Protein AF-A0A2P6SIG0-F1 (afdb_monomer)

Foldseek 3Di:
DCVLVVVCVVCVVDDDDDDDPCVVDNCDDPQQPPWDWDDDPNDTPDIRTHCVSPDDDDD

Organism: Rosa chinensis (NCBI:txid74649)

Secondary structure (DSSP, 8-state):
--HHHHHHHH-TTSPP----HHHHSTT--GGG-S-EEEEETTEEEEEE-TGGGS-----

Structure (mmCIF, N/CA/C/O backbone):
data_AF-A0A2P6SIG0-F1
#
_entry.id   AF-A0A2P6SIG0-F1
#
loop_
_atom_site.group_PDB
_atom_site.id
_atom_site.type_symbol
_atom_site.label_atom_id
_atom_site.label_alt_id
_atom_site.label_comp_id
_atom_site.label_asym_id
_atom_site.label_entity_id
_atom_site.label_seq_id
_atom_site.pdbx_PDB_ins_code
_atom_site.Cartn_x
_atom_site.Cartn_y
_atom_site.Cartn_z
_atom_site.occupancy
_atom_site.B_iso_or_equiv
_atom_site.auth_seq_id
_atom_site.auth_comp_id
_atom_site.auth_asym_id
_atom_site.auth_atom_id
_atom_site.pdbx_PDB_model_num
ATOM 1 N N . MET A 1 1 ? -6.143 10.597 -7.148 1.00 58.47 1 MET A N 1
ATOM 2 C CA . MET A 1 1 ? -5.978 9.621 -6.043 1.00 58.47 1 MET A CA 1
ATOM 3 C C . MET A 1 1 ? -6.706 10.122 -4.789 1.00 58.47 1 MET A C 1
ATOM 5 O O . MET A 1 1 ? -6.130 10.115 -3.716 1.00 58.47 1 MET A O 1
ATOM 9 N N . GLN A 1 2 ? -7.960 10.573 -4.917 1.00 76.88 2 GLN A N 1
ATOM 10 C CA . GLN A 1 2 ? -8.725 11.131 -3.788 1.00 76.88 2 GLN A CA 1
ATOM 11 C C . GLN A 1 2 ? -9.392 10.021 -2.957 1.00 76.88 2 GLN A C 1
ATOM 13 O O . GLN A 1 2 ? -9.452 10.096 -1.740 1.00 76.88 2 GLN A O 1
ATOM 18 N N . CYS A 1 3 ? -9.792 8.926 -3.614 1.00 87.94 3 CYS A N 1
ATOM 19 C CA . CYS A 1 3 ? -10.584 7.861 -2.999 1.00 87.94 3 CYS A CA 1
ATOM 20 C C . CYS A 1 3 ? -9.948 7.235 -1.750 1.00 87.94 3 CYS A C 1
ATOM 22 O O . CYS A 1 3 ? -10.650 6.976 -0.781 1.00 87.94 3 CYS A O 1
ATOM 24 N N . LEU A 1 4 ? -8.633 6.989 -1.743 1.00 90.50 4 LEU A N 1
ATOM 25 C CA . LEU A 1 4 ? -7.955 6.427 -0.570 1.00 90.50 4 LEU A CA 1
ATOM 26 C C . LEU A 1 4 ? -7.861 7.434 0.582 1.00 90.50 4 LEU A C 1
ATOM 28 O O . LEU A 1 4 ? -7.872 7.022 1.736 1.00 90.50 4 LEU A O 1
ATOM 32 N N . GLU A 1 5 ? -7.786 8.729 0.280 1.00 92.88 5 GLU A N 1
ATOM 33 C CA . GLU A 1 5 ? -7.784 9.792 1.289 1.00 92.88 5 GLU A CA 1
ATOM 34 C C . GLU A 1 5 ? -9.184 9.922 1.912 1.00 92.88 5 GLU A C 1
ATOM 36 O O . GLU A 1 5 ? -9.309 9.896 3.135 1.00 9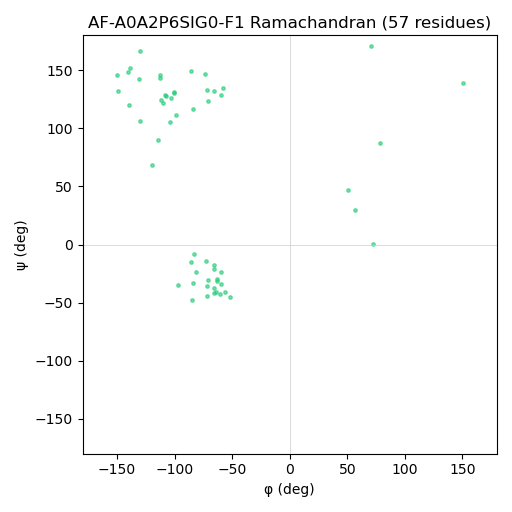2.88 5 GLU A O 1
ATOM 41 N N . ASP A 1 6 ? -10.241 9.893 1.093 1.00 94.44 6 ASP A N 1
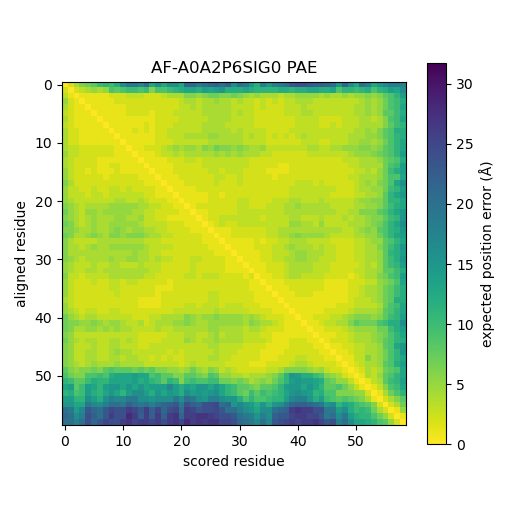ATOM 42 C CA . ASP A 1 6 ? -11.634 9.886 1.562 1.00 94.44 6 ASP A CA 1
ATOM 43 C C . ASP A 1 6 ? -11.940 8.651 2.427 1.00 94.44 6 ASP A C 1
ATOM 45 O O . ASP A 1 6 ? -12.580 8.739 3.481 1.00 94.44 6 ASP A O 1
ATOM 49 N N . LEU A 1 7 ? -11.456 7.477 2.004 1.00 94.19 7 LEU A N 1
ATOM 50 C CA . LEU A 1 7 ? -11.588 6.233 2.764 1.00 94.19 7 LEU A CA 1
ATOM 51 C C . LEU A 1 7 ? -10.802 6.283 4.075 1.00 94.19 7 LEU A C 1
ATOM 53 O O . LEU A 1 7 ? -11.299 5.777 5.079 1.00 94.19 7 LEU A O 1
ATOM 57 N N . ALA A 1 8 ? -9.624 6.910 4.097 1.00 95.75 8 ALA A N 1
ATOM 58 C CA . ALA A 1 8 ? -8.853 7.089 5.322 1.00 95.75 8 ALA A CA 1
ATOM 59 C C . ALA A 1 8 ? -9.591 7.973 6.335 1.00 95.75 8 ALA A C 1
ATOM 61 O O . ALA A 1 8 ? -9.623 7.643 7.520 1.00 95.75 8 ALA A O 1
ATOM 62 N N . THR A 1 9 ? -10.247 9.046 5.879 1.00 95.31 9 THR A N 1
ATOM 63 C CA . THR A 1 9 ? -11.094 9.884 6.743 1.00 95.31 9 THR A CA 1
ATOM 64 C C . THR A 1 9 ? -12.321 9.121 7.243 1.00 95.31 9 THR A C 1
ATOM 66 O O . THR A 1 9 ? -12.677 9.222 8.416 1.00 95.31 9 THR A O 1
ATOM 69 N N . LYS A 1 10 ? -12.963 8.331 6.375 1.00 97.06 10 LYS A N 1
ATOM 70 C CA . LYS A 1 10 ? -14.176 7.575 6.720 1.00 97.06 10 LYS A CA 1
ATOM 71 C C . LYS A 1 10 ? -13.906 6.390 7.654 1.00 97.06 10 LYS A C 1
ATOM 73 O O . LYS A 1 10 ? -14.740 6.082 8.502 1.00 97.06 10 LYS A O 1
ATOM 78 N N . TYR A 1 11 ? -12.767 5.719 7.500 1.00 96.88 11 TYR A N 1
ATOM 79 C CA . TYR A 1 11 ? -12.415 4.493 8.219 1.00 96.88 11 TYR A CA 1
ATOM 80 C C . TYR A 1 11 ? -11.140 4.686 9.046 1.00 96.88 11 TYR A C 1
ATOM 82 O O . TYR A 1 11 ? -10.114 4.064 8.778 1.00 96.88 11 TYR A O 1
ATOM 90 N N . SER A 1 12 ? -11.224 5.501 10.099 1.00 95.94 12 SER A N 1
ATOM 91 C CA . SER A 1 12 ? -10.082 5.880 10.952 1.00 95.94 12 SER A CA 1
ATOM 92 C C . SER A 1 12 ? -9.369 4.711 11.646 1.00 95.94 12 SER A C 1
ATOM 94 O O . SER A 1 12 ? -8.189 4.814 11.973 1.00 95.94 12 SER A O 1
ATOM 96 N N . ALA A 1 13 ? -10.053 3.580 11.846 1.00 96.69 13 ALA A N 1
ATOM 97 C CA . ALA A 1 13 ? -9.451 2.360 12.390 1.00 96.69 13 ALA A CA 1
ATOM 98 C C . ALA A 1 13 ? -8.529 1.632 11.389 1.00 96.69 13 ALA A C 1
ATOM 100 O O . ALA A 1 13 ? -7.774 0.743 11.779 1.00 96.69 13 ALA A O 1
ATOM 101 N N . THR A 1 14 ? -8.592 1.979 10.098 1.00 96.69 14 THR A N 1
ATOM 102 C CA . THR A 1 14 ? -7.762 1.386 9.043 1.00 96.69 14 THR A CA 1
ATOM 103 C C . THR A 1 14 ? -6.643 2.346 8.665 1.00 96.69 14 THR A C 1
ATOM 105 O O . THR A 1 14 ? -6.877 3.494 8.296 1.00 96.69 14 THR A O 1
ATOM 108 N N . LYS A 1 15 ? -5.400 1.865 8.716 1.00 96.00 15 LYS A N 1
ATOM 109 C CA . LYS A 1 15 ? -4.234 2.651 8.313 1.00 96.00 15 LYS A CA 1
ATOM 110 C C . LYS A 1 15 ? -4.029 2.564 6.800 1.00 96.00 15 LYS A C 1
ATOM 112 O O . LYS A 1 15 ? -3.692 1.500 6.286 1.00 96.00 15 LYS A O 1
ATOM 117 N N . PHE A 1 16 ? -4.146 3.696 6.113 1.00 95.81 16 PHE A N 1
ATOM 118 C CA . PHE A 1 16 ? -3.828 3.826 4.690 1.00 95.81 16 PHE A CA 1
ATOM 119 C C . PHE A 1 16 ? -2.449 4.469 4.514 1.00 95.81 16 PHE A C 1
ATOM 121 O O . PHE A 1 16 ? -2.150 5.496 5.121 1.00 95.81 16 PHE A O 1
ATOM 128 N N . VAL A 1 17 ? -1.595 3.860 3.691 1.00 94.31 17 VAL A N 1
ATOM 129 C CA . VAL A 1 17 ? -0.248 4.358 3.371 1.00 94.31 17 VAL A CA 1
ATOM 130 C C . VAL A 1 17 ? 0.041 4.177 1.884 1.00 94.31 17 VAL A C 1
ATOM 132 O O . VAL A 1 17 ? -0.490 3.264 1.255 1.00 94.31 17 VAL A O 1
ATOM 135 N N . LYS A 1 18 ? 0.897 5.039 1.325 1.00 93.50 18 LYS A N 1
ATOM 136 C CA . LYS A 1 18 ? 1.382 4.946 -0.059 1.00 93.50 18 LYS A CA 1
ATOM 137 C C . LYS A 1 18 ? 2.903 5.067 -0.094 1.00 93.50 18 LYS A C 1
ATOM 139 O O . LYS A 1 18 ? 3.474 5.851 0.659 1.00 93.50 18 LYS A O 1
ATOM 144 N N . ILE A 1 19 ? 3.538 4.301 -0.972 1.00 94.62 19 ILE A N 1
ATOM 145 C CA . ILE A 1 19 ? 4.979 4.332 -1.235 1.00 94.62 19 ILE A CA 1
ATOM 146 C C . ILE A 1 19 ? 5.202 4.181 -2.741 1.00 94.62 19 ILE A C 1
ATOM 148 O O . ILE A 1 19 ? 4.408 3.531 -3.422 1.00 94.62 19 ILE A O 1
ATOM 152 N N . ILE A 1 20 ? 6.259 4.798 -3.269 1.00 93.69 20 ILE A N 1
ATOM 153 C CA . ILE A 1 20 ? 6.650 4.611 -4.669 1.00 93.69 20 ILE A CA 1
ATOM 154 C C . ILE A 1 20 ? 7.225 3.198 -4.821 1.00 93.69 20 ILE A C 1
ATOM 156 O O . ILE A 1 20 ? 8.048 2.773 -4.009 1.00 93.69 20 ILE A O 1
ATOM 160 N N . SER A 1 21 ? 6.789 2.475 -5.854 1.00 93.88 21 SER A N 1
ATOM 161 C CA . SER A 1 21 ? 7.132 1.065 -6.086 1.00 93.88 21 SER A CA 1
ATOM 162 C C . SER A 1 21 ? 8.636 0.803 -6.042 1.00 93.88 21 SER A C 1
ATOM 164 O O . SER A 1 21 ? 9.072 -0.107 -5.344 1.00 93.88 21 SER A O 1
ATOM 166 N N . THR A 1 22 ? 9.423 1.658 -6.696 1.00 93.38 22 THR A N 1
ATOM 167 C CA . THR A 1 22 ? 10.887 1.565 -6.780 1.00 93.38 22 THR A CA 1
ATOM 168 C C . THR A 1 22 ? 11.591 1.695 -5.432 1.00 93.38 22 THR A C 1
ATOM 170 O O . THR A 1 22 ? 12.649 1.099 -5.247 1.00 93.38 22 THR A O 1
ATOM 173 N N . TYR A 1 23 ? 11.012 2.431 -4.477 1.00 94.56 23 TYR A N 1
ATOM 174 C CA . TYR A 1 23 ? 11.540 2.532 -3.112 1.00 94.56 23 TYR A CA 1
ATOM 175 C C . TYR A 1 23 ? 11.149 1.342 -2.237 1.00 94.56 23 TYR A C 1
ATOM 177 O O . TYR A 1 23 ? 11.821 1.066 -1.248 1.00 94.56 23 TYR A O 1
ATOM 185 N N . CYS A 1 24 ? 10.061 0.649 -2.573 1.00 92.94 24 CYS A N 1
ATOM 186 C CA . CYS A 1 24 ? 9.614 -0.527 -1.837 1.00 92.94 24 CYS A CA 1
ATOM 187 C C . CYS A 1 24 ? 10.331 -1.797 -2.313 1.00 92.94 24 CYS A C 1
ATOM 189 O O . CYS A 1 24 ? 10.816 -2.571 -1.490 1.00 92.94 24 CYS A O 1
ATOM 191 N N . ILE A 1 25 ? 10.395 -2.007 -3.633 1.00 92.62 25 ILE A N 1
ATOM 192 C CA . ILE A 1 25 ? 11.026 -3.164 -4.273 1.00 92.62 25 ILE A CA 1
ATOM 193 C C . ILE A 1 25 ? 11.782 -2.675 -5.523 1.00 92.62 25 ILE A C 1
ATOM 195 O O . ILE A 1 25 ? 11.155 -2.145 -6.447 1.00 92.62 25 ILE A O 1
ATOM 199 N N . PRO A 1 26 ? 13.111 -2.871 -5.598 1.00 93.88 26 PRO A N 1
ATOM 200 C CA . PRO A 1 26 ? 13.881 -2.540 -6.792 1.00 93.88 26 PRO A CA 1
ATOM 201 C C . PRO A 1 26 ? 13.352 -3.285 -8.023 1.00 93.88 26 PRO A C 1
ATOM 203 O O . PRO A 1 26 ? 13.111 -4.489 -7.964 1.00 93.88 26 PRO A O 1
ATOM 206 N N . ASN A 1 27 ? 13.202 -2.576 -9.145 1.00 93.12 27 ASN A N 1
ATOM 207 C CA . ASN A 1 27 ? 12.721 -3.127 -10.420 1.00 93.12 27 ASN A CA 1
ATOM 208 C C . ASN A 1 27 ? 11.336 -3.803 -10.347 1.00 93.12 27 ASN A C 1
ATOM 210 O O . ASN A 1 27 ? 11.063 -4.739 -11.101 1.00 93.12 27 ASN A O 1
ATOM 214 N N . TYR A 1 28 ? 10.451 -3.352 -9.449 1.00 94.00 28 TYR A N 1
ATOM 215 C CA . TYR A 1 28 ?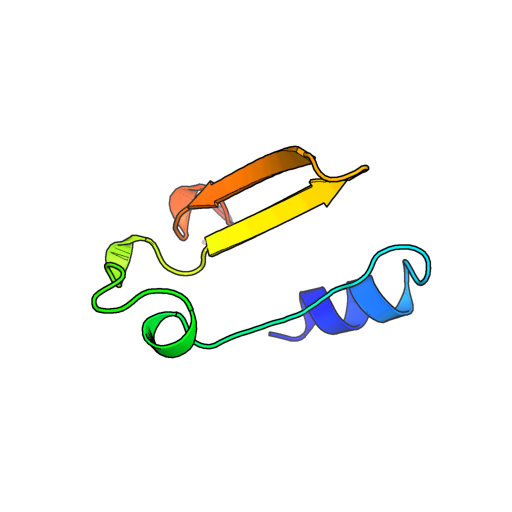 9.069 -3.829 -9.444 1.00 94.00 28 TYR A CA 1
ATOM 216 C C . TYR A 1 28 ? 8.386 -3.507 -10.789 1.00 94.00 28 TYR A C 1
ATOM 218 O O . TYR A 1 28 ? 8.436 -2.351 -11.206 1.00 94.00 28 TYR A O 1
ATOM 226 N N . PRO A 1 29 ? 7.749 -4.475 -11.476 1.00 92.88 29 PRO A N 1
ATOM 227 C CA . PRO A 1 29 ? 7.250 -4.247 -12.830 1.00 92.88 29 PRO A CA 1
ATOM 228 C C . PRO A 1 29 ? 6.125 -3.209 -12.896 1.00 92.88 29 PRO A C 1
ATOM 230 O O . PRO A 1 29 ? 5.124 -3.332 -12.192 1.00 92.88 29 PRO A O 1
ATOM 233 N N . ASP A 1 30 ? 6.223 -2.250 -13.816 1.00 91.25 30 ASP A N 1
ATOM 234 C CA . ASP A 1 30 ? 5.221 -1.181 -13.946 1.00 91.25 30 ASP A CA 1
ATOM 235 C C . ASP A 1 30 ? 3.827 -1.694 -14.334 1.00 91.25 30 ASP A C 1
ATOM 237 O O . ASP A 1 30 ? 2.820 -1.145 -13.897 1.00 91.25 30 ASP A O 1
ATOM 241 N N . HIS A 1 31 ? 3.737 -2.791 -15.094 1.00 89.62 31 HIS A N 1
ATOM 242 C CA . HIS A 1 31 ? 2.449 -3.394 -15.464 1.00 89.62 31 HIS A CA 1
ATOM 243 C C . HIS A 1 31 ? 1.677 -3.967 -14.262 1.00 89.62 31 HIS A C 1
ATOM 245 O O . HIS A 1 31 ? 0.473 -4.203 -14.359 1.00 89.62 31 HIS A O 1
ATOM 251 N N . ASN A 1 32 ? 2.363 -4.195 -13.138 1.00 91.06 32 ASN A N 1
ATOM 252 C CA . ASN A 1 32 ? 1.747 -4.626 -11.888 1.00 91.06 32 ASN A CA 1
ATOM 253 C C . ASN A 1 32 ? 1.170 -3.450 -11.095 1.00 91.06 32 ASN A C 1
ATOM 255 O O . ASN A 1 32 ? 0.486 -3.676 -10.101 1.00 91.06 32 ASN A O 1
ATOM 259 N N . LEU A 1 33 ? 1.417 -2.205 -11.507 1.00 90.31 33 LEU A N 1
ATOM 260 C CA . LEU A 1 33 ? 0.914 -1.029 -10.812 1.00 90.31 33 LEU A CA 1
ATOM 261 C C . LEU A 1 33 ? -0.514 -0.657 -11.260 1.00 90.31 33 LEU A C 1
ATOM 263 O O . LEU A 1 33 ? -0.892 -0.883 -12.412 1.00 90.31 33 LEU A O 1
ATOM 267 N N . PRO A 1 34 ? -1.317 -0.062 -10.357 1.00 91.94 34 PRO A N 1
ATOM 268 C CA . PRO A 1 34 ? -1.058 0.082 -8.927 1.00 91.94 34 PRO A CA 1
ATOM 269 C C . PRO A 1 34 ? -1.225 -1.262 -8.199 1.00 91.94 34 PRO A C 1
ATOM 271 O O . PRO A 1 34 ? -2.095 -2.058 -8.546 1.00 91.94 34 PRO A O 1
ATOM 274 N N . THR A 1 35 ? -0.423 -1.480 -7.155 1.00 91.56 35 THR A N 1
ATOM 275 C CA . THR A 1 35 ? -0.556 -2.639 -6.259 1.00 91.56 35 THR A CA 1
ATOM 276 C C . THR A 1 35 ? -1.121 -2.186 -4.919 1.00 91.56 35 THR A C 1
ATOM 278 O O . THR A 1 35 ? -0.562 -1.285 -4.292 1.00 91.56 35 THR A O 1
ATOM 281 N N . LEU A 1 36 ? -2.196 -2.822 -4.448 1.00 92.62 36 LEU A N 1
ATOM 282 C CA . LEU A 1 36 ? -2.728 -2.619 -3.099 1.00 92.62 36 LEU A CA 1
ATOM 283 C C . LEU A 1 36 ? -2.530 -3.877 -2.258 1.00 92.62 36 LEU A C 1
ATOM 285 O O . LEU A 1 36 ? -3.014 -4.958 -2.601 1.00 92.62 36 LEU A O 1
ATOM 289 N N . LEU A 1 37 ? -1.867 -3.704 -1.119 1.00 93.31 37 LEU A N 1
ATOM 290 C CA . LEU A 1 37 ? -1.654 -4.748 -0.126 1.00 93.31 37 LEU A CA 1
ATOM 291 C C . LEU A 1 37 ? -2.507 -4.460 1.106 1.00 93.31 37 LEU A C 1
ATOM 293 O O . LEU A 1 37 ? -2.445 -3.367 1.671 1.00 93.31 37 LEU A O 1
ATOM 297 N N . VAL A 1 38 ? -3.278 -5.454 1.540 1.00 94.94 38 VAL A N 1
ATOM 298 C CA . VAL A 1 38 ? -4.089 -5.375 2.758 1.00 94.94 38 VAL A CA 1
ATOM 299 C C . VAL A 1 38 ? -3.491 -6.299 3.802 1.00 94.94 38 VAL A C 1
ATOM 301 O O . VAL A 1 38 ? -3.397 -7.508 3.588 1.00 94.94 38 VAL A O 1
ATOM 304 N N . TYR A 1 39 ? -3.132 -5.733 4.950 1.00 96.25 39 TYR A N 1
ATOM 305 C CA . TYR A 1 39 ? -2.622 -6.470 6.101 1.00 96.25 39 TYR A CA 1
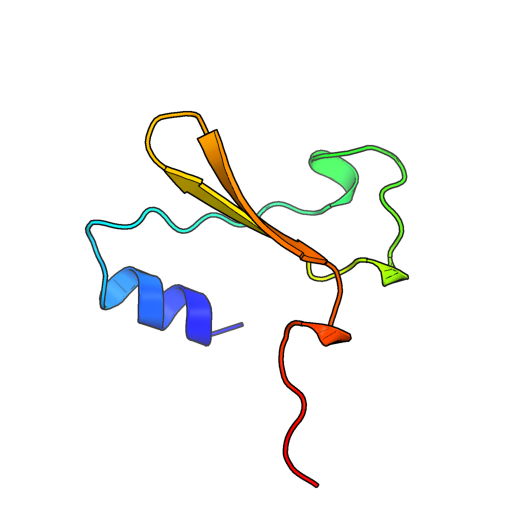ATOM 306 C C . TYR A 1 39 ? -3.612 -6.414 7.260 1.00 96.25 39 TYR A C 1
ATOM 308 O O . TYR A 1 39 ? -4.235 -5.385 7.512 1.00 96.25 39 TYR A O 1
ATOM 316 N N . ASN A 1 40 ? -3.725 -7.514 7.998 1.00 96.38 40 ASN A N 1
ATOM 317 C CA . ASN A 1 40 ? -4.442 -7.562 9.269 1.00 96.38 40 ASN A CA 1
ATOM 318 C C . ASN A 1 40 ? -3.778 -8.618 10.167 1.00 96.38 40 ASN A C 1
ATOM 320 O O . ASN A 1 40 ? -3.478 -9.728 9.711 1.00 96.38 40 ASN A O 1
ATOM 324 N N . ASN A 1 41 ? -3.509 -8.250 11.423 1.00 95.94 41 ASN A N 1
ATOM 325 C CA . ASN A 1 41 ? -2.838 -9.087 12.425 1.00 95.94 41 ASN A CA 1
ATOM 326 C C . ASN A 1 41 ? -1.526 -9.713 11.914 1.00 95.94 41 ASN A C 1
ATOM 328 O O . ASN A 1 41 ? -1.314 -10.915 12.027 1.00 95.94 41 ASN A O 1
ATOM 332 N N . GLY A 1 42 ? -0.671 -8.903 11.276 1.00 94.62 42 GLY A N 1
ATOM 333 C CA . GLY A 1 42 ? 0.633 -9.342 10.755 1.00 94.62 42 GLY A CA 1
ATOM 334 C C . GLY A 1 42 ? 0.576 -10.234 9.508 1.00 94.62 42 GLY A C 1
ATOM 335 O O . GLY A 1 42 ? 1.618 -10.622 8.991 1.00 94.62 42 GLY A O 1
ATOM 336 N N . THR A 1 43 ? -0.618 -10.535 8.990 1.00 96.38 43 THR A N 1
ATOM 337 C CA . THR A 1 43 ? -0.810 -11.404 7.817 1.00 96.38 43 THR A CA 1
ATOM 338 C C . THR A 1 43 ? -1.356 -10.625 6.624 1.00 96.38 43 THR A C 1
ATOM 340 O O . THR A 1 43 ? -2.160 -9.705 6.796 1.00 96.38 43 THR A O 1
ATOM 343 N N . VAL A 1 44 ? -0.944 -11.004 5.410 1.00 94.31 44 VAL A N 1
ATOM 344 C CA . VAL A 1 44 ? -1.533 -10.484 4.167 1.00 94.31 44 VAL A CA 1
ATOM 345 C C . VAL A 1 44 ? -2.934 -11.072 4.018 1.00 94.31 44 VAL A C 1
ATOM 347 O O . VAL A 1 44 ? -3.103 -12.289 4.016 1.00 94.31 44 VAL A O 1
ATOM 350 N N . LYS A 1 45 ? -3.941 -10.209 3.898 1.00 95.56 45 LYS A N 1
ATOM 351 C CA . LYS A 1 45 ? -5.335 -10.599 3.644 1.00 95.56 45 LYS A CA 1
ATOM 352 C C . LYS A 1 45 ? -5.704 -10.510 2.174 1.00 95.56 45 LYS A C 1
ATOM 354 O O . LYS A 1 45 ? -6.486 -11.326 1.702 1.00 95.56 45 LYS A O 1
ATOM 359 N N . ALA A 1 46 ? -5.146 -9.536 1.462 1.00 92.19 46 ALA A N 1
ATOM 360 C CA . ALA A 1 46 ? -5.377 -9.375 0.037 1.00 92.19 46 ALA A CA 1
ATOM 361 C C . ALA A 1 46 ? -4.167 -8.741 -0.647 1.00 92.19 46 ALA A C 1
ATOM 363 O O . ALA A 1 46 ? -3.482 -7.890 -0.073 1.00 92.19 46 ALA A O 1
ATOM 364 N N . ASN A 1 47 ? -3.939 -9.165 -1.886 1.00 92.50 47 ASN A N 1
ATOM 365 C CA . ASN A 1 47 ? -2.954 -8.594 -2.786 1.00 92.50 47 ASN A CA 1
ATOM 366 C C . ASN A 1 47 ? -3.636 -8.318 -4.127 1.00 92.50 47 ASN A C 1
ATOM 368 O O . ASN A 1 47 ? -3.971 -9.242 -4.871 1.00 92.50 47 ASN A O 1
ATOM 372 N N . HIS A 1 48 ? -3.883 -7.046 -4.407 1.00 90.75 48 HIS A N 1
ATOM 373 C CA . HIS A 1 48 ? -4.493 -6.607 -5.650 1.00 90.75 48 HIS A CA 1
ATOM 374 C C 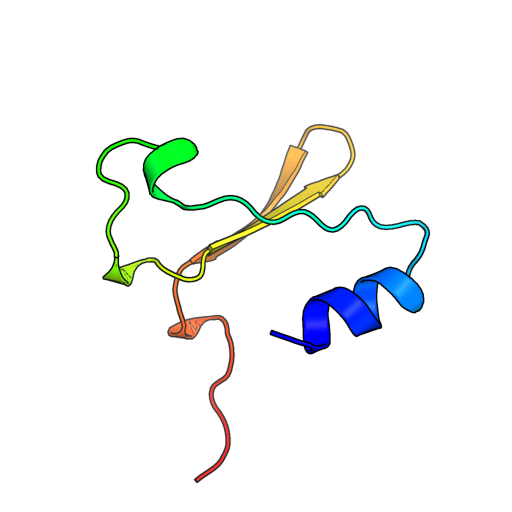. HIS A 1 48 ? -3.404 -6.021 -6.536 1.00 90.75 48 HIS A C 1
ATOM 376 O O . HIS A 1 48 ? -2.917 -4.926 -6.267 1.00 90.75 48 HIS A O 1
ATOM 382 N N . ILE A 1 49 ? -3.018 -6.771 -7.564 1.00 91.12 49 ILE A N 1
ATOM 383 C CA . ILE A 1 49 ? -1.961 -6.391 -8.497 1.00 91.12 49 ILE A CA 1
ATOM 384 C C . ILE A 1 49 ? -2.593 -5.837 -9.774 1.00 91.12 49 ILE A C 1
ATOM 386 O O . ILE A 1 49 ? -3.466 -6.473 -10.370 1.00 91.12 49 ILE A O 1
ATOM 390 N N . GLY A 1 50 ? -2.102 -4.681 -10.205 1.00 86.88 50 GLY A N 1
ATOM 391 C CA . GLY A 1 50 ? -2.458 -4.036 -11.456 1.00 86.88 50 GLY A CA 1
ATOM 392 C C . GLY A 1 50 ? -3.872 -3.458 -11.486 1.00 86.88 50 GLY A C 1
ATOM 393 O O . GLY A 1 50 ? -4.729 -3.706 -10.636 1.00 86.88 50 GLY A O 1
ATOM 394 N N . LEU A 1 51 ? -4.139 -2.709 -12.554 1.00 77.88 51 LEU A N 1
ATOM 395 C CA . LEU A 1 51 ? -5.447 -2.101 -12.818 1.00 77.88 51 LEU A CA 1
ATOM 396 C C . LEU A 1 51 ? -6.564 -3.118 -13.079 1.00 77.88 51 LEU A C 1
ATOM 398 O O . LEU A 1 51 ? -7.727 -2.791 -12.894 1.00 77.88 51 LEU A O 1
ATOM 402 N N . ARG A 1 52 ? -6.258 -4.364 -13.464 1.00 72.19 52 ARG A N 1
ATOM 403 C CA . ARG A 1 52 ? -7.304 -5.379 -13.717 1.00 72.19 52 ARG A CA 1
ATOM 404 C C . ARG A 1 52 ? -8.167 -5.652 -12.486 1.00 72.19 52 ARG A C 1
ATOM 406 O O . ARG A 1 52 ? -9.361 -5.896 -12.621 1.00 72.19 52 ARG A O 1
ATOM 413 N N . ASN A 1 53 ? -7.567 -5.579 -11.300 1.00 65.31 53 ASN A N 1
ATOM 414 C CA . ASN A 1 53 ? -8.282 -5.743 -10.039 1.00 65.31 53 ASN A CA 1
ATOM 415 C C . ASN A 1 53 ? -8.900 -4.422 -9.544 1.00 65.31 53 ASN A C 1
ATOM 417 O O . ASN A 1 53 ? -9.762 -4.444 -8.668 1.00 65.31 53 ASN A O 1
ATOM 421 N N . PHE A 1 54 ? -8.480 -3.285 -10.108 1.00 66.62 54 PHE A N 1
ATOM 422 C CA . PHE A 1 54 ? -8.934 -1.941 -9.764 1.00 66.62 54 PHE A CA 1
ATOM 423 C C . PHE A 1 54 ? -9.679 -1.298 -10.928 1.00 66.62 54 PHE A C 1
ATOM 425 O O . PHE A 1 54 ? -9.106 -0.568 -11.729 1.00 66.62 54 PHE A O 1
ATOM 432 N N . GLY A 1 55 ? -10.993 -1.508 -10.956 1.00 60.00 55 GLY A N 1
ATOM 433 C CA . GLY A 1 55 ? -11.880 -0.745 -11.822 1.00 60.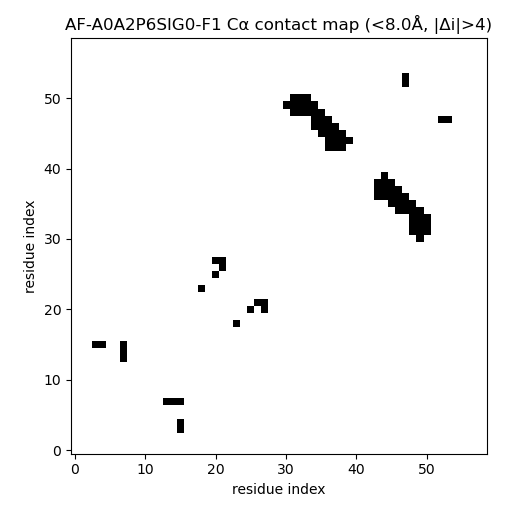00 55 GLY A CA 1
ATOM 434 C C . GLY A 1 55 ? -11.860 -1.213 -13.273 1.00 60.00 55 GLY A C 1
ATOM 435 O O . GLY A 1 55 ? -11.226 -0.617 -14.136 1.00 60.00 55 GLY A O 1
ATOM 436 N N . TRP A 1 56 ? -12.707 -2.194 -13.571 1.00 56.88 56 TRP A N 1
ATOM 437 C CA . TRP A 1 56 ? -13.463 -2.127 -14.814 1.00 56.88 56 TRP A CA 1
ATOM 438 C C . TRP A 1 56 ? -14.860 -1.589 -14.518 1.00 56.88 56 TRP A C 1
ATOM 440 O O . TRP A 1 56 ? -15.647 -2.276 -13.867 1.00 56.88 56 TRP A O 1
ATOM 450 N N . ARG A 1 57 ? -15.117 -0.361 -15.006 1.00 53.41 57 ARG A N 1
ATOM 451 C CA . ARG A 1 57 ? -16.375 0.238 -15.531 1.00 53.41 57 ARG A CA 1
ATOM 452 C C . ARG A 1 57 ? -16.372 1.757 -15.271 1.00 53.41 57 ARG A C 1
ATOM 454 O O . ARG A 1 57 ? -15.934 2.174 -14.209 1.00 53.41 57 ARG A 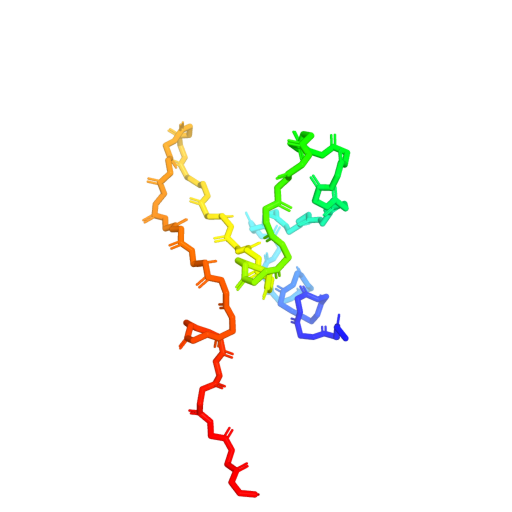O 1
ATOM 461 N N . CYS A 1 58 ? -16.808 2.637 -16.172 1.00 43.06 58 CYS A N 1
ATOM 462 C CA . CYS A 1 58 ? -17.674 2.516 -17.352 1.00 43.06 58 CYS A CA 1
ATOM 463 C C . CYS A 1 58 ? -17.022 3.178 -18.586 1.00 43.06 58 CYS A C 1
ATOM 465 O O . CYS A 1 58 ? -16.040 3.895 -18.438 1.00 43.06 58 CYS A O 1
ATOM 467 N N . THR A 1 59 ? -17.578 2.898 -19.770 1.00 44.56 59 THR A N 1
ATOM 468 C CA . THR A 1 59 ? -17.453 3.693 -21.012 1.00 44.56 59 THR A CA 1
ATOM 469 C C . THR A 1 59 ? -17.271 5.188 -20.796 1.00 44.56 59 THR A C 1
ATOM 471 O O . THR A 1 59 ? -17.996 5.714 -19.919 1.00 44.56 59 THR A O 1
#

Radius of gyration: 12.96 Å; Cα contacts (8 Å, |Δi|>4): 43; chains: 1; bounding box: 32×22×33 Å

InterPro domains:
  IPR036249 Thioredoxin-like superfamily [SSF52833] (2-54)
  IPR051498 Ph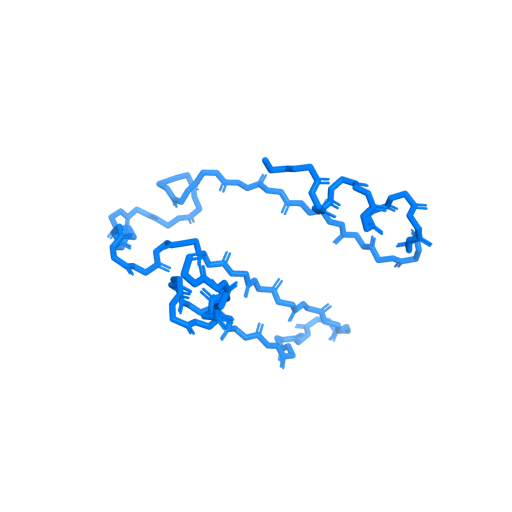osducin-like chaperone and apoptosis regulator [PTHR45809] (1-58)

Sequence (59 aa):
MQCLEDLATKYSATKFVKIISTYCIPNYPDHNLPTLLVYNNGTVKANHIGLRNFGWRCT

Nearest PDB structures (foldseek):
  3evi-assembly1_A  TM=9.675E-01  e=1.599E-02  Homo sapiens

Solvent-accessible surface area (backbone atoms only — not comparable to full-atom values): 3982 Å² total; per-residue (Å²): 130,59,66,65,57,56,46,34,70,75,38,71,93,50,89,74,85,88,77,61,60,64,81,76,39,78,84,60,61,71,82,43,44,62,66,49,78,39,72,57,95,96,37,82,77,46,78,39,60,11,47,84,72,54,75,87,81,77,136

pLDDT: mean 87.6, std 13.61, range [43.06, 97.06]

Mean predicted ali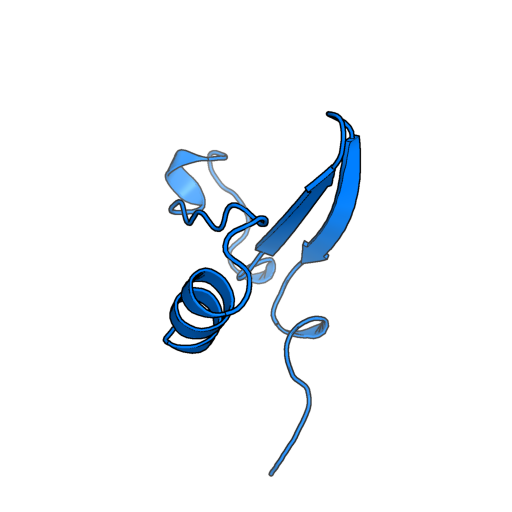gned error: 5.35 Å